Protein AF-B4ILH9-F1 (afdb_monomer)

Radius of gyration: 16.22 Å; Cα contacts (8 Å, |Δi|>4): 73; chains: 1; bounding box: 37×54×28 Å

Structure (mmCIF, N/CA/C/O backbone):
data_AF-B4ILH9-F1
#
_entry.id   AF-B4ILH9-F1
#
loop_
_atom_site.group_PDB
_atom_site.id
_atom_site.type_symbol
_atom_site.label_atom_id
_atom_site.label_alt_id
_atom_site.label_comp_id
_atom_site.label_asym_id
_atom_site.label_entity_id
_atom_site.label_seq_id
_atom_site.pdbx_PDB_ins_code
_atom_site.Cartn_x
_atom_site.Cartn_y
_atom_site.Cartn_z
_atom_site.occupancy
_atom_site.B_iso_or_equiv
_atom_site.auth_seq_id
_atom_site.auth_comp_id
_atom_site.auth_asym_id
_atom_site.auth_atom_id
_atom_site.pdbx_PDB_model_num
ATOM 1 N N . MET A 1 1 ? -23.291 24.246 15.604 1.00 44.28 1 MET A N 1
ATOM 2 C CA . MET A 1 1 ? -22.630 23.835 14.342 1.00 44.28 1 MET A CA 1
ATOM 3 C C . MET A 1 1 ? -21.920 22.503 14.570 1.00 44.28 1 MET A C 1
ATOM 5 O O . MET A 1 1 ? -21.121 22.395 15.493 1.00 44.28 1 MET A O 1
ATOM 9 N N . SER A 1 2 ? -22.352 21.478 13.834 1.00 44.09 2 SER A N 1
ATOM 10 C CA . SER A 1 2 ? -22.384 20.064 14.242 1.00 44.09 2 SER A CA 1
ATOM 11 C C . SER A 1 2 ? -21.013 19.372 14.333 1.00 44.09 2 SER A C 1
ATOM 13 O O . SER A 1 2 ? -20.215 19.439 13.401 1.00 44.09 2 SER A O 1
ATOM 15 N N . ALA A 1 3 ? -20.764 18.646 15.431 1.00 53.00 3 ALA A N 1
ATOM 16 C CA . ALA A 1 3 ? -19.597 17.770 15.598 1.00 53.00 3 ALA A CA 1
ATOM 17 C C . ALA A 1 3 ? -19.539 16.645 14.542 1.00 53.00 3 ALA A C 1
ATOM 19 O O . ALA A 1 3 ? -18.451 16.202 14.181 1.00 53.00 3 ALA A O 1
ATOM 20 N N . MET A 1 4 ? -20.691 16.269 13.973 1.00 55.91 4 MET A N 1
ATOM 21 C CA . MET A 1 4 ? -20.792 15.262 12.910 1.00 55.91 4 MET A CA 1
ATOM 22 C C . MET A 1 4 ? -20.090 15.688 11.612 1.00 55.91 4 MET A C 1
ATOM 24 O O . MET A 1 4 ? -19.445 14.872 10.960 1.00 55.91 4 MET A O 1
ATOM 28 N N . LEU A 1 5 ? -20.142 16.981 11.265 1.00 55.44 5 LEU A N 1
ATOM 29 C CA . LEU A 1 5 ? -19.471 17.525 10.076 1.00 55.44 5 LEU A CA 1
ATOM 30 C C . LEU A 1 5 ? -17.944 17.494 10.215 1.00 55.44 5 LEU A C 1
ATOM 32 O O . LEU A 1 5 ? -17.244 17.234 9.242 1.00 55.44 5 LEU A O 1
ATOM 36 N N . ARG A 1 6 ? -17.416 17.706 11.429 1.00 54.47 6 ARG A N 1
ATOM 37 C CA . ARG A 1 6 ? -15.971 17.593 11.687 1.00 54.47 6 ARG A CA 1
ATOM 38 C C . ARG A 1 6 ? -15.487 16.155 11.519 1.00 54.47 6 ARG A C 1
ATOM 40 O O . ARG A 1 6 ? -14.466 15.949 10.874 1.00 54.47 6 ARG A O 1
ATOM 47 N N . HIS A 1 7 ? -16.236 15.185 12.043 1.00 55.16 7 HIS A N 1
ATOM 48 C CA . HIS A 1 7 ? -15.877 13.768 11.971 1.00 55.16 7 HIS A CA 1
ATOM 49 C C . HIS A 1 7 ? -15.903 13.234 10.525 1.00 55.16 7 HIS A C 1
ATOM 51 O O . HIS A 1 7 ? -14.952 12.592 10.086 1.00 55.16 7 HIS A O 1
ATOM 57 N N . LEU A 1 8 ? -16.919 13.611 9.736 1.00 59.41 8 LEU A N 1
ATOM 58 C CA . LEU A 1 8 ? -17.011 13.264 8.310 1.00 59.41 8 LEU A CA 1
ATOM 59 C C . LEU A 1 8 ? -15.885 13.897 7.471 1.00 59.41 8 LEU A C 1
ATOM 61 O O . LEU A 1 8 ? -15.265 13.219 6.654 1.00 59.41 8 LEU A O 1
ATOM 65 N N . LEU A 1 9 ? -15.571 15.179 7.690 1.00 61.19 9 LEU A N 1
ATOM 66 C CA . LEU A 1 9 ? -14.513 15.877 6.947 1.00 61.19 9 LEU A CA 1
ATOM 67 C C . LEU A 1 9 ? -13.102 15.373 7.292 1.00 61.19 9 LEU A C 1
ATOM 69 O O . LEU A 1 9 ? -12.233 15.351 6.420 1.00 61.19 9 LEU A O 1
ATOM 73 N N . LEU A 1 10 ? -12.863 14.978 8.547 1.00 62.91 10 LEU A N 1
ATOM 74 C CA . LEU A 1 10 ? -11.604 14.358 8.971 1.00 62.91 10 LEU A CA 1
ATOM 75 C C . LEU A 1 10 ? -11.394 13.023 8.252 1.00 62.91 10 LEU A C 1
ATOM 77 O O . LEU A 1 10 ? -10.340 12.829 7.650 1.00 62.91 10 LEU A O 1
ATOM 81 N N . GLY A 1 11 ? -12.418 12.166 8.213 1.00 65.25 11 GLY A N 1
ATOM 82 C CA . GLY A 1 11 ? -12.352 10.887 7.506 1.00 65.25 11 GLY A CA 1
ATOM 83 C C . GLY A 1 11 ? -12.019 11.041 6.019 1.00 65.25 11 GLY A C 1
ATOM 84 O O . GLY A 1 11 ? -11.145 10.347 5.504 1.00 65.25 11 GLY A O 1
ATOM 85 N N . VAL A 1 12 ? -12.642 12.007 5.336 1.00 71.06 12 VAL A N 1
ATOM 86 C CA . VAL A 1 12 ? -12.370 12.288 3.913 1.00 71.06 12 VAL A CA 1
ATOM 87 C C . VAL A 1 12 ? -10.930 12.764 3.694 1.00 71.06 12 VAL A C 1
ATOM 89 O O . VAL A 1 12 ? -10.247 12.269 2.799 1.00 71.06 12 VAL A O 1
ATOM 92 N N . LYS A 1 13 ? -10.428 13.681 4.532 1.00 73.19 13 LYS A N 1
ATOM 93 C CA . LYS A 1 13 ? -9.056 14.203 4.410 1.00 73.19 13 LYS A CA 1
ATOM 94 C C . LYS A 1 13 ? -7.994 13.136 4.666 1.00 73.19 13 LYS A C 1
ATOM 96 O O . LYS A 1 13 ? -6.971 13.134 3.986 1.00 73.19 13 LYS A O 1
ATOM 101 N N . VAL A 1 14 ? -8.209 12.244 5.633 1.00 74.06 14 VAL A N 1
ATOM 102 C CA . VAL A 1 14 ? -7.245 11.174 5.930 1.00 74.06 14 VAL A CA 1
ATOM 103 C C . VAL A 1 14 ? -7.255 10.114 4.826 1.00 74.06 14 VAL A C 1
ATOM 105 O O . VAL A 1 14 ? -6.183 9.737 4.357 1.00 74.06 14 VAL A O 1
ATOM 108 N N . ARG A 1 15 ? -8.427 9.721 4.304 1.00 75.88 15 ARG A N 1
ATOM 109 C CA . ARG A 1 15 ? -8.512 8.820 3.136 1.00 75.88 15 ARG A CA 1
ATOM 110 C C . ARG A 1 15 ? -7.817 9.405 1.906 1.00 75.88 15 ARG A C 1
ATOM 112 O O . ARG A 1 15 ? -7.095 8.693 1.218 1.00 75.88 15 ARG A O 1
ATOM 119 N N . GLN A 1 16 ? -7.951 10.710 1.669 1.00 78.81 16 GLN A N 1
ATOM 120 C CA . GLN A 1 16 ? -7.258 11.379 0.567 1.00 78.81 16 GLN A CA 1
ATOM 121 C C . GLN A 1 16 ? -5.730 11.380 0.751 1.00 78.81 16 GLN A C 1
ATOM 123 O O . GLN A 1 16 ? -4.988 11.157 -0.203 1.00 78.81 16 GLN A O 1
ATOM 128 N N . LYS A 1 17 ? -5.236 11.565 1.984 1.00 78.81 17 LYS A N 1
ATOM 129 C CA . LYS A 1 17 ? -3.803 11.416 2.295 1.00 78.81 17 LYS A CA 1
ATOM 130 C C . LYS A 1 17 ? -3.315 9.982 2.089 1.00 78.81 17 LYS A C 1
ATOM 132 O O . LYS A 1 17 ? -2.240 9.801 1.529 1.00 78.81 17 LYS A O 1
ATOM 137 N N . LEU A 1 18 ? -4.104 8.981 2.482 1.00 80.56 18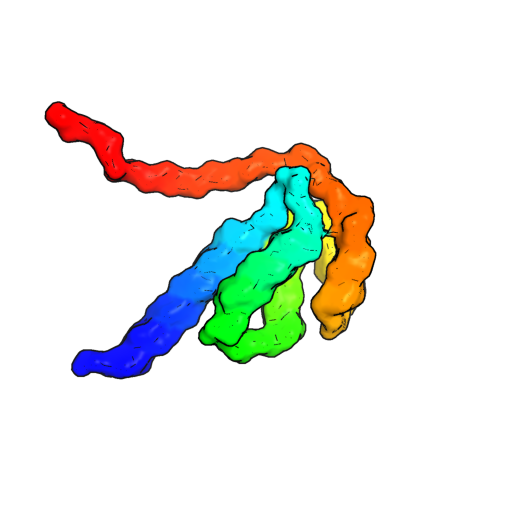 LEU A N 1
ATOM 138 C CA . LEU A 1 18 ? -3.789 7.570 2.245 1.00 80.56 18 LEU A CA 1
ATOM 139 C C . LEU A 1 18 ? -3.719 7.235 0.753 1.00 80.56 18 LEU A C 1
ATOM 141 O O . LEU A 1 18 ? -2.861 6.452 0.359 1.00 80.56 18 LEU A O 1
ATOM 145 N N . GLN A 1 19 ? -4.588 7.819 -0.072 1.00 77.31 19 GLN A N 1
ATOM 146 C CA . GLN A 1 19 ? -4.559 7.640 -1.528 1.00 77.31 19 GLN A CA 1
ATOM 147 C C . GLN A 1 19 ? -3.340 8.311 -2.174 1.00 77.31 19 GLN A C 1
ATOM 149 O O . GLN A 1 19 ? -2.767 7.771 -3.114 1.00 77.31 19 GLN A O 1
ATOM 154 N N . ASN A 1 20 ? -2.917 9.464 -1.652 1.00 80.75 20 ASN A N 1
ATOM 155 C CA . ASN A 1 20 ? -1.751 10.191 -2.160 1.00 80.75 20 ASN A CA 1
ATOM 156 C C . ASN A 1 20 ? -0.411 9.626 -1.652 1.00 80.75 20 ASN A C 1
ATOM 158 O O . ASN A 1 20 ? 0.632 9.904 -2.243 1.00 80.75 20 ASN A O 1
ATOM 162 N N . CYS A 1 21 ? -0.424 8.857 -0.560 1.00 82.88 21 CYS A N 1
ATOM 163 C CA . CYS A 1 21 ? 0.736 8.134 -0.052 1.00 82.88 21 CYS A CA 1
ATOM 164 C C . CYS A 1 21 ? 0.988 6.904 -0.934 1.00 82.88 21 CYS A C 1
ATOM 166 O O . CYS A 1 21 ? 0.359 5.850 -0.784 1.00 82.88 21 CYS A O 1
ATOM 168 N N . VAL A 1 22 ? 1.903 7.073 -1.884 1.00 85.06 22 VAL A N 1
ATOM 169 C CA . VAL A 1 22 ? 2.316 6.051 -2.848 1.00 85.06 22 VAL A CA 1
ATOM 170 C C . VAL A 1 22 ? 3.740 5.603 -2.564 1.00 85.06 22 VAL A C 1
ATOM 172 O O . VAL A 1 22 ? 4.572 6.408 -2.145 1.00 85.06 22 VAL A O 1
ATOM 175 N N . TRP A 1 23 ? 4.029 4.332 -2.827 1.00 87.62 23 TRP A N 1
ATOM 176 C CA . TRP A 1 23 ? 5.381 3.812 -2.684 1.00 87.62 23 TRP A CA 1
ATOM 177 C C . TRP A 1 23 ? 6.275 4.400 -3.782 1.00 87.62 23 TRP A C 1
ATOM 179 O O . TRP A 1 23 ? 5.945 4.332 -4.972 1.00 87.62 23 TRP A O 1
ATOM 189 N N . ILE A 1 24 ? 7.384 5.026 -3.381 1.00 82.50 24 ILE A N 1
ATOM 190 C CA . ILE A 1 24 ? 8.319 5.702 -4.285 1.00 82.50 24 ILE A CA 1
ATOM 191 C C . ILE A 1 24 ? 9.602 4.895 -4.486 1.00 82.50 24 ILE A C 1
ATOM 193 O O . ILE A 1 24 ? 10.039 4.130 -3.630 1.00 82.50 24 ILE A O 1
ATOM 197 N N . LYS A 1 25 ? 10.242 5.103 -5.640 1.00 76.94 25 LYS A N 1
ATOM 198 C CA . LYS A 1 25 ? 11.523 4.471 -5.965 1.00 76.94 25 LYS A CA 1
ATOM 199 C C . LYS A 1 25 ? 12.610 4.845 -4.953 1.00 76.94 25 LYS A C 1
ATOM 201 O O . LYS A 1 25 ? 12.767 6.020 -4.626 1.00 76.94 25 LYS A O 1
ATOM 206 N N . GLY A 1 26 ? 13.420 3.855 -4.577 1.00 76.12 26 GLY A N 1
ATOM 207 C CA . GLY A 1 26 ? 14.567 4.026 -3.681 1.00 76.12 26 GLY A CA 1
ATOM 208 C C . GLY A 1 26 ? 14.182 4.078 -2.204 1.00 76.12 26 GLY A C 1
ATOM 209 O O . GLY A 1 26 ? 15.050 4.270 -1.361 1.00 76.12 26 GLY A O 1
ATOM 210 N N . GLU A 1 27 ? 12.897 3.910 -1.895 1.00 83.44 27 GLU A N 1
ATOM 211 C CA . GLU A 1 27 ? 12.406 3.743 -0.538 1.00 83.44 27 GLU A CA 1
ATOM 212 C C . GLU A 1 27 ? 12.115 2.269 -0.254 1.00 83.44 27 GLU A C 1
ATOM 214 O O . GLU A 1 27 ? 11.523 1.572 -1.080 1.00 83.44 27 GLU A O 1
ATOM 219 N N . GLU A 1 28 ? 12.496 1.803 0.933 1.00 86.38 28 GLU A N 1
ATOM 220 C CA . GLU A 1 28 ? 12.123 0.476 1.410 1.00 86.38 28 GLU A CA 1
ATOM 221 C C . GLU A 1 28 ? 10.607 0.373 1.601 1.00 86.38 28 GLU A C 1
ATOM 223 O O . GLU A 1 28 ? 9.968 1.261 2.171 1.00 86.38 28 GLU A O 1
ATOM 228 N N . PHE A 1 29 ? 10.023 -0.751 1.188 1.00 88.38 29 PHE A N 1
ATOM 229 C CA . PHE A 1 29 ? 8.588 -0.985 1.347 1.00 88.38 29 PHE A CA 1
ATOM 230 C C . PHE A 1 29 ? 8.129 -0.899 2.815 1.00 88.38 29 PHE A C 1
ATOM 232 O O . PHE A 1 29 ? 7.026 -0.439 3.099 1.00 88.38 29 PHE A O 1
ATOM 239 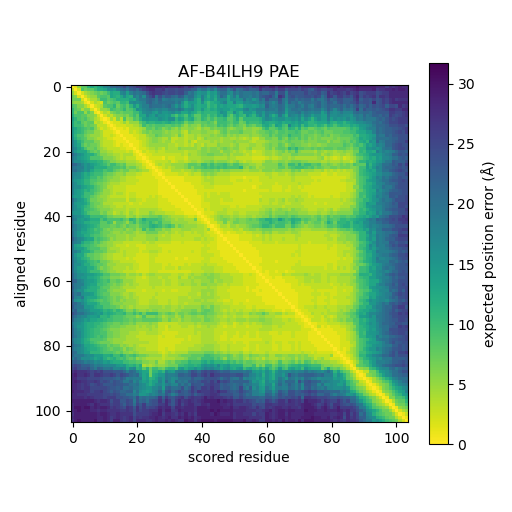N N . SER A 1 30 ? 8.989 -1.291 3.760 1.00 89.19 30 SER A N 1
ATOM 240 C CA . SER A 1 30 ? 8.738 -1.193 5.203 1.00 89.19 30 SER A CA 1
ATOM 241 C C . SER A 1 30 ? 8.523 0.246 5.674 1.00 89.19 30 SER A C 1
ATOM 243 O O . SER A 1 30 ? 7.645 0.499 6.503 1.00 89.19 30 SER A O 1
ATOM 245 N N . LYS A 1 31 ? 9.288 1.196 5.128 1.00 89.12 31 LYS A N 1
ATOM 246 C CA . LYS A 1 31 ? 9.154 2.615 5.452 1.00 89.12 31 LYS A CA 1
ATOM 247 C C . LYS A 1 31 ? 7.829 3.161 4.921 1.00 89.12 31 LYS A C 1
ATOM 249 O O . LYS A 1 31 ? 7.061 3.726 5.698 1.00 89.12 31 LYS A O 1
ATOM 254 N N . TYR A 1 32 ? 7.512 2.857 3.665 1.00 91.00 32 TYR A N 1
ATOM 255 C CA . TYR A 1 32 ? 6.235 3.201 3.044 1.00 91.00 32 TYR A CA 1
ATOM 256 C C . TYR A 1 32 ? 5.034 2.645 3.827 1.00 91.00 32 TYR A C 1
ATOM 258 O O . TYR A 1 32 ? 4.089 3.374 4.136 1.00 91.00 32 TYR A O 1
ATOM 266 N N . TYR A 1 33 ? 5.081 1.361 4.193 1.00 91.06 33 TYR A N 1
ATOM 267 C CA . TYR A 1 33 ? 4.037 0.705 4.978 1.00 91.06 33 TYR A CA 1
ATOM 268 C C . TYR A 1 33 ? 3.815 1.416 6.317 1.00 91.06 33 TYR A C 1
ATOM 270 O O . TYR A 1 33 ? 2.674 1.679 6.697 1.00 91.06 33 TYR A O 1
ATOM 278 N N . ASN A 1 34 ? 4.897 1.768 7.017 1.00 90.25 34 ASN A N 1
ATOM 279 C CA . ASN A 1 34 ? 4.823 2.442 8.310 1.00 90.25 34 ASN A CA 1
ATOM 280 C C . ASN A 1 34 ? 4.257 3.868 8.196 1.00 90.25 34 ASN A C 1
ATOM 282 O O . ASN A 1 34 ? 3.393 4.247 8.983 1.00 90.25 34 ASN A O 1
ATOM 286 N N . GLU A 1 35 ? 4.676 4.648 7.194 1.00 89.12 35 GLU A N 1
ATOM 287 C CA . GLU A 1 35 ? 4.094 5.975 6.934 1.00 89.12 35 GLU A CA 1
ATOM 288 C C . GLU A 1 35 ? 2.587 5.876 6.665 1.00 89.12 35 GLU A C 1
ATOM 290 O O . GLU A 1 35 ? 1.790 6.664 7.184 1.00 89.12 35 GLU A O 1
ATOM 295 N N . LYS A 1 36 ? 2.172 4.859 5.905 1.00 89.19 36 LYS A N 1
ATOM 296 C CA . LYS A 1 36 ? 0.763 4.604 5.618 1.00 89.19 36 LYS A CA 1
ATOM 297 C C . LYS A 1 36 ? -0.009 4.174 6.864 1.00 89.19 36 LYS A C 1
ATOM 299 O O . LYS A 1 36 ? -1.120 4.659 7.073 1.00 89.19 36 LYS A O 1
ATOM 304 N N . TRP A 1 37 ? 0.587 3.334 7.713 1.00 88.19 37 TRP A N 1
ATOM 305 C CA . TRP A 1 37 ? 0.013 2.921 8.995 1.00 88.19 37 TRP A CA 1
ATOM 306 C C . TRP A 1 37 ? -0.217 4.120 9.916 1.00 88.19 37 TRP A C 1
ATOM 308 O O . TRP A 1 37 ? -1.320 4.300 10.421 1.00 88.19 37 TRP A O 1
ATOM 318 N N . GLN A 1 38 ? 0.767 5.011 10.056 1.00 86.62 38 GLN A N 1
ATOM 319 C CA . GLN A 1 38 ? 0.631 6.225 10.870 1.00 86.62 38 GLN A CA 1
ATOM 320 C C . GLN A 1 38 ? -0.488 7.157 10.380 1.00 86.62 38 GLN A C 1
ATOM 322 O O . GLN A 1 38 ? -1.149 7.820 11.181 1.00 86.62 38 GLN A O 1
ATOM 327 N N . LEU A 1 39 ? -0.732 7.210 9.067 1.00 83.62 39 LEU A N 1
ATOM 328 C CA . LEU A 1 39 ? -1.866 7.947 8.507 1.00 83.62 39 LEU A CA 1
ATOM 329 C C . LEU A 1 39 ? -3.205 7.258 8.810 1.00 83.62 39 LEU A C 1
ATOM 331 O O . LEU A 1 39 ? -4.192 7.945 9.075 1.00 83.62 39 LEU A O 1
ATOM 335 N N . ALA A 1 40 ? -3.241 5.926 8.773 1.00 83.81 40 ALA A N 1
ATOM 336 C CA . ALA A 1 40 ? -4.435 5.117 9.003 1.00 83.81 40 ALA A CA 1
ATOM 337 C C . ALA A 1 40 ? -4.807 4.940 10.484 1.00 83.81 40 ALA A C 1
ATOM 339 O O . ALA A 1 40 ? -5.981 4.724 10.773 1.00 83.81 40 ALA A O 1
ATOM 340 N N . ASP A 1 41 ? -3.856 5.088 11.409 1.00 82.31 41 ASP A N 1
ATOM 341 C CA . ASP A 1 41 ? -4.039 4.919 12.861 1.00 82.31 41 ASP A CA 1
ATOM 342 C C . ASP A 1 41 ? -5.243 5.716 13.404 1.00 82.31 41 ASP A C 1
ATOM 344 O O . ASP A 1 41 ? -6.019 5.248 14.233 1.00 82.31 41 ASP A O 1
ATOM 348 N N . ASN A 1 42 ? -5.496 6.892 12.821 1.00 75.06 42 ASN A N 1
ATOM 349 C CA . ASN A 1 42 ? -6.597 7.778 13.204 1.00 75.06 42 ASN A CA 1
ATOM 350 C C . ASN A 1 42 ? -7.980 7.391 12.632 1.00 75.06 42 ASN A C 1
ATOM 352 O O . ASN A 1 42 ? -8.972 8.045 12.957 1.00 75.06 42 ASN A O 1
ATOM 356 N N . LEU A 1 43 ? -8.065 6.400 11.739 1.00 75.56 43 LEU A N 1
ATOM 357 C CA . LEU A 1 43 ? -9.287 6.039 11.005 1.00 75.56 43 LEU A CA 1
ATOM 358 C C . LEU A 1 43 ? -9.995 4.785 11.536 1.00 75.56 43 LEU A C 1
ATOM 360 O O . LEU A 1 43 ? -11.090 4.503 11.056 1.00 75.56 43 LEU A O 1
ATOM 364 N N . ALA A 1 44 ? -9.414 4.064 12.505 1.00 77.88 44 ALA A N 1
ATOM 365 C CA . ALA A 1 44 ? -9.950 2.795 13.016 1.00 77.88 44 ALA A CA 1
ATOM 366 C C . ALA A 1 44 ? -10.352 1.817 11.886 1.00 77.88 44 ALA A C 1
ATOM 368 O O . ALA A 1 44 ? -11.442 1.245 11.906 1.00 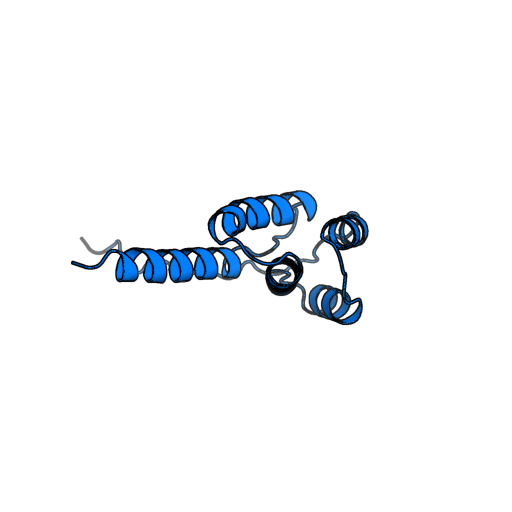77.88 44 ALA A O 1
ATOM 369 N N . LEU A 1 45 ? -9.488 1.679 10.871 1.00 80.69 45 LEU A N 1
ATOM 370 C CA . LEU A 1 45 ? -9.712 0.786 9.729 1.00 80.69 45 LEU A CA 1
ATOM 371 C C . LEU A 1 45 ? -9.544 -0.679 10.141 1.00 80.69 45 LEU A C 1
ATOM 373 O O . LEU A 1 45 ? -8.719 -0.996 11.002 1.00 80.69 45 LEU A O 1
ATOM 377 N N . ALA A 1 46 ? -10.285 -1.568 9.483 1.00 85.88 46 ALA A N 1
ATOM 378 C CA . ALA A 1 46 ? -9.989 -2.994 9.538 1.00 85.88 46 ALA A CA 1
ATOM 379 C C . ALA A 1 46 ? -8.629 -3.278 8.873 1.00 85.88 46 ALA A C 1
ATOM 381 O O . ALA A 1 46 ? -8.193 -2.535 7.989 1.00 85.88 46 ALA A O 1
ATOM 382 N N . GLU A 1 47 ? -7.942 -4.340 9.301 1.00 84.31 47 GLU A N 1
ATOM 383 C CA . GLU A 1 47 ? -6.621 -4.684 8.756 1.00 84.31 47 GLU A CA 1
ATOM 384 C C . GLU A 1 47 ? -6.706 -5.012 7.257 1.00 84.31 47 GLU A C 1
ATOM 386 O O . GLU A 1 47 ? -5.886 -4.534 6.478 1.00 84.31 47 GLU A O 1
ATOM 391 N N . ASP A 1 48 ? -7.740 -5.740 6.837 1.00 85.06 48 ASP A N 1
ATOM 392 C CA . ASP A 1 48 ? -8.050 -6.017 5.432 1.00 85.06 48 ASP A CA 1
ATOM 393 C C . ASP A 1 48 ? -8.263 -4.733 4.610 1.00 85.06 48 ASP A C 1
ATOM 395 O O . ASP A 1 48 ? -7.592 -4.549 3.593 1.00 85.06 48 ASP A O 1
ATOM 399 N N . GLU A 1 49 ? -9.099 -3.800 5.083 1.00 85.69 49 GLU A N 1
ATOM 400 C CA . GLU A 1 49 ? -9.294 -2.487 4.444 1.00 85.69 49 GLU A CA 1
ATOM 401 C C . GLU A 1 49 ? -7.969 -1.710 4.343 1.00 85.69 49 GLU A C 1
ATOM 403 O O . GLU A 1 49 ? -7.653 -1.111 3.311 1.00 85.69 49 GLU A O 1
ATOM 408 N N . PHE A 1 50 ? -7.146 -1.730 5.394 1.00 88.50 50 PHE A N 1
ATOM 409 C CA . PHE A 1 50 ? -5.839 -1.078 5.376 1.00 88.50 50 PHE A CA 1
ATOM 410 C C . PHE A 1 50 ? -4.901 -1.691 4.326 1.00 88.50 50 PHE A C 1
ATOM 412 O O . PHE A 1 50 ? -4.240 -0.953 3.587 1.00 88.50 50 PHE A O 1
ATOM 419 N N . LEU A 1 51 ? -4.861 -3.021 4.217 1.00 90.00 51 LEU A N 1
ATOM 420 C CA . LEU A 1 51 ? -4.040 -3.718 3.228 1.00 90.00 51 LEU A CA 1
ATOM 421 C C . LEU A 1 51 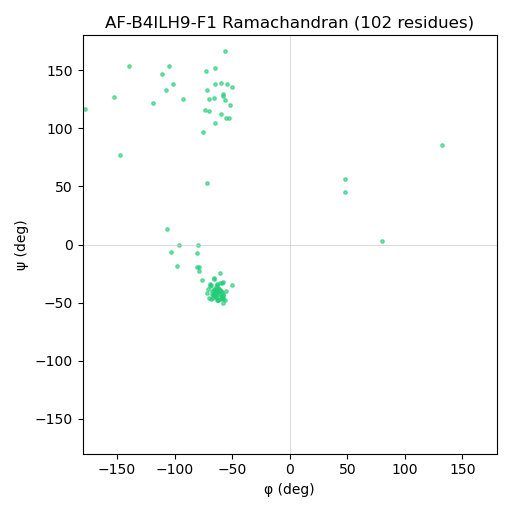? -4.448 -3.361 1.796 1.00 90.00 51 LEU A C 1
ATOM 423 O O . LEU A 1 51 ? -3.568 -3.153 0.958 1.00 90.00 51 LEU A O 1
ATOM 427 N N . GLU A 1 52 ? -5.744 -3.210 1.511 1.00 88.62 52 GLU A N 1
ATOM 428 C CA . GLU A 1 52 ? -6.214 -2.738 0.202 1.00 88.62 52 GLU A CA 1
ATOM 429 C C . GLU A 1 52 ? -5.649 -1.355 -0.130 1.00 88.62 52 GLU A C 1
ATOM 431 O O . GLU A 1 52 ? -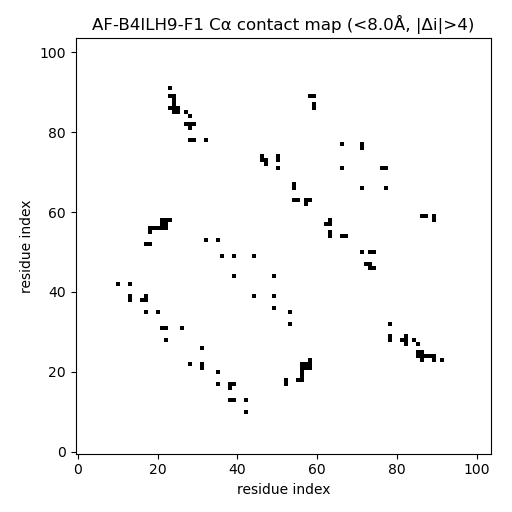5.094 -1.149 -1.214 1.00 88.62 52 GLU A O 1
ATOM 436 N N . TYR A 1 53 ? -5.688 -0.426 0.831 1.00 88.50 53 TYR A N 1
ATOM 437 C CA . TYR A 1 53 ? -5.083 0.891 0.662 1.00 88.50 53 TYR A CA 1
ATOM 438 C C . TYR A 1 53 ? -3.574 0.802 0.406 1.00 88.50 53 TYR A C 1
ATOM 440 O O . TYR A 1 53 ? -3.061 1.565 -0.418 1.00 88.50 53 TYR A O 1
ATOM 448 N N . VAL A 1 54 ? -2.839 -0.058 1.116 1.00 90.56 54 VAL A N 1
ATOM 449 C CA . VAL A 1 54 ? -1.392 -0.259 0.901 1.00 90.56 54 VAL A CA 1
ATOM 450 C C . VAL A 1 54 ? -1.123 -0.783 -0.505 1.00 90.56 54 VAL A C 1
ATOM 452 O O . VAL A 1 54 ? -0.284 -0.230 -1.213 1.00 90.56 54 VAL A O 1
ATOM 455 N N . ILE A 1 55 ? -1.862 -1.801 -0.940 1.00 90.44 55 ILE A N 1
ATOM 456 C CA . ILE A 1 55 ? -1.693 -2.408 -2.261 1.00 90.44 55 ILE A CA 1
ATOM 457 C C . ILE A 1 55 ? -2.014 -1.397 -3.369 1.00 90.44 55 ILE A C 1
ATOM 459 O O . ILE A 1 55 ? -1.282 -1.311 -4.355 1.00 90.44 55 ILE A O 1
ATOM 463 N N . ASP A 1 56 ? -3.063 -0.588 -3.215 1.00 88.19 56 ASP A N 1
ATOM 464 C CA . ASP A 1 56 ? -3.434 0.418 -4.214 1.00 88.19 56 ASP A CA 1
ATOM 465 C C . ASP A 1 56 ? -2.397 1.534 -4.378 1.00 88.19 56 ASP A C 1
ATOM 467 O O . ASP A 1 56 ? -2.242 2.061 -5.484 1.00 88.19 56 ASP A O 1
ATOM 471 N N . GLY A 1 57 ? -1.645 1.854 -3.321 1.00 87.38 57 GLY A N 1
ATOM 472 C CA . GLY A 1 57 ? -0.570 2.843 -3.378 1.00 87.38 57 GLY A CA 1
ATOM 473 C C . GLY A 1 57 ? 0.743 2.325 -3.984 1.00 87.38 57 GLY A C 1
ATOM 474 O O . GLY A 1 57 ? 1.688 3.104 -4.125 1.00 87.38 57 GLY A O 1
ATOM 475 N N . ILE A 1 58 ? 0.816 1.053 -4.393 1.00 88.75 58 ILE A N 1
ATOM 476 C CA . ILE A 1 58 ? 1.916 0.533 -5.214 1.00 88.75 58 ILE A CA 1
ATOM 477 C C . ILE A 1 58 ? 1.749 1.068 -6.642 1.00 88.75 58 ILE A C 1
ATOM 479 O O . ILE A 1 58 ? 0.779 0.757 -7.337 1.00 88.75 58 ILE A O 1
ATOM 483 N N . HIS A 1 59 ? 2.705 1.885 -7.088 1.00 83.94 59 HIS A N 1
ATOM 484 C CA . HIS A 1 59 ? 2.625 2.538 -8.398 1.00 83.94 59 HIS A CA 1
ATOM 485 C C . HIS A 1 59 ? 2.948 1.577 -9.556 1.00 83.94 59 HIS A C 1
ATOM 487 O O . HIS A 1 59 ? 2.395 1.710 -10.648 1.00 83.94 59 HIS A O 1
ATOM 493 N N . ASP A 1 60 ? 3.811 0.586 -9.326 1.00 84.88 60 ASP A N 1
ATOM 494 C CA . ASP A 1 60 ? 4.085 -0.447 -10.320 1.00 84.88 60 ASP A CA 1
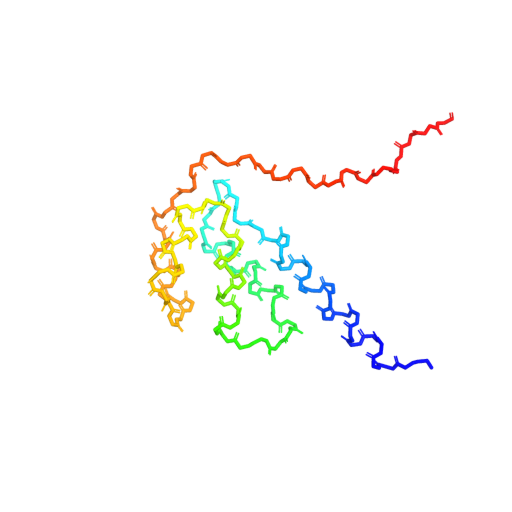ATOM 495 C C . ASP A 1 60 ? 2.868 -1.374 -10.475 1.00 84.88 60 ASP A C 1
ATOM 497 O O . ASP A 1 60 ? 2.468 -2.087 -9.551 1.00 84.88 60 ASP A O 1
ATOM 501 N N . VAL A 1 61 ? 2.262 -1.348 -11.663 1.00 85.31 61 VAL A N 1
ATOM 502 C CA . VAL A 1 61 ? 1.027 -2.087 -11.955 1.00 85.31 61 VAL A CA 1
ATOM 503 C C . VAL A 1 61 ? 1.234 -3.598 -11.841 1.00 85.31 61 VAL A C 1
ATOM 505 O O . VAL A 1 61 ? 0.324 -4.294 -11.393 1.00 85.31 61 VAL A O 1
ATOM 508 N N . ASN A 1 62 ? 2.413 -4.112 -12.197 1.00 87.31 62 ASN A N 1
ATOM 509 C CA . ASN A 1 62 ? 2.697 -5.543 -12.135 1.00 87.31 62 ASN A CA 1
ATOM 510 C C . ASN A 1 62 ? 2.801 -6.002 -10.682 1.00 87.31 62 ASN A C 1
ATOM 512 O O . ASN A 1 62 ? 2.165 -6.985 -10.306 1.00 87.31 62 ASN A O 1
ATOM 516 N N . LEU A 1 63 ? 3.531 -5.256 -9.852 1.00 88.00 63 LEU A N 1
ATOM 517 C CA . LEU A 1 63 ? 3.653 -5.535 -8.423 1.00 88.00 63 LEU A CA 1
ATOM 518 C C . LEU A 1 63 ? 2.316 -5.394 -7.695 1.00 88.00 63 LEU A C 1
ATOM 520 O O . LEU A 1 63 ? 1.978 -6.232 -6.859 1.00 88.00 63 LEU A O 1
ATOM 524 N N . ARG A 1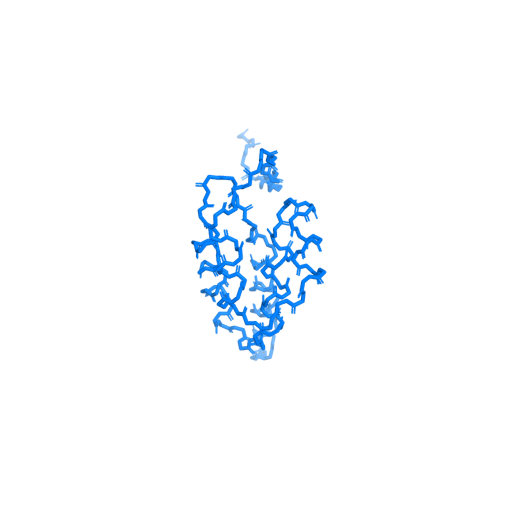 64 ? 1.517 -4.382 -8.046 1.00 90.19 64 ARG A N 1
ATOM 525 C CA . ARG A 1 64 ? 0.170 -4.217 -7.496 1.00 90.19 64 ARG A CA 1
ATOM 526 C C . ARG A 1 64 ? -0.736 -5.387 -7.864 1.00 90.19 64 ARG A C 1
ATOM 528 O O . ARG A 1 64 ? -1.409 -5.933 -6.995 1.00 90.19 64 ARG A O 1
ATOM 535 N N . ASN A 1 65 ? -0.752 -5.794 -9.132 1.00 89.25 65 ASN A N 1
ATOM 536 C CA . ASN A 1 65 ? -1.561 -6.926 -9.584 1.00 89.25 65 ASN A CA 1
ATOM 537 C C . ASN A 1 65 ? -1.104 -8.237 -8.933 1.00 89.25 65 ASN A C 1
ATOM 539 O O . ASN A 1 65 ? -1.947 -9.026 -8.507 1.00 89.25 65 ASN A O 1
ATOM 543 N N . LEU A 1 66 ? 0.210 -8.437 -8.790 1.00 89.44 66 LEU A N 1
ATOM 544 C CA . LEU A 1 66 ? 0.783 -9.565 -8.060 1.00 89.44 66 LEU A CA 1
ATOM 545 C C . LEU A 1 66 ? 0.283 -9.585 -6.611 1.00 89.44 66 LEU A C 1
ATOM 547 O O . LEU A 1 66 ? -0.169 -10.626 -6.140 1.00 89.44 66 LEU A O 1
ATOM 551 N N . ALA A 1 67 ? 0.305 -8.442 -5.921 1.00 89.19 67 ALA A N 1
ATOM 552 C CA . ALA A 1 67 ? -0.162 -8.350 -4.543 1.00 89.19 67 ALA A CA 1
ATOM 553 C C . ALA A 1 67 ? -1.664 -8.626 -4.402 1.00 89.19 67 ALA A C 1
ATOM 555 O O . ALA A 1 67 ? -2.058 -9.408 -3.537 1.00 89.19 67 ALA A O 1
ATOM 556 N N . LYS A 1 68 ? -2.496 -8.063 -5.292 1.00 88.94 68 LYS A N 1
ATOM 557 C CA . LYS A 1 68 ? -3.942 -8.344 -5.332 1.00 88.94 68 LYS A CA 1
ATOM 558 C C . LYS A 1 68 ? -4.214 -9.831 -5.555 1.00 88.94 68 LYS A C 1
ATOM 560 O O . LYS A 1 68 ? -5.014 -10.426 -4.837 1.00 88.94 68 LYS A O 1
ATOM 565 N N . SER A 1 69 ? -3.500 -10.445 -6.501 1.00 88.31 69 SER A N 1
ATOM 566 C CA . SER A 1 69 ? -3.643 -11.868 -6.820 1.00 88.31 69 SER A CA 1
ATOM 567 C C . SER A 1 69 ? -3.203 -12.789 -5.684 1.00 88.31 69 SER A C 1
ATOM 569 O O . SER A 1 69 ? -3.714 -13.902 -5.590 1.00 88.31 69 SER A O 1
ATOM 571 N N . ARG A 1 70 ? -2.241 -12.370 -4.856 1.00 86.31 70 ARG A N 1
ATOM 572 C CA . ARG A 1 70 ? -1.754 -13.175 -3.729 1.00 86.31 70 ARG A CA 1
ATOM 573 C C . ARG A 1 70 ? -2.688 -13.125 -2.518 1.00 86.31 70 ARG A C 1
ATOM 575 O O . ARG A 1 70 ? -2.599 -14.018 -1.684 1.00 86.31 70 ARG A O 1
ATOM 582 N N . SER A 1 71 ? -3.569 -12.119 -2.448 1.00 82.75 71 SER A N 1
ATOM 583 C CA . SER A 1 71 ? -4.581 -11.943 -1.394 1.00 82.75 71 SER A CA 1
ATOM 584 C C . SER A 1 71 ? -4.004 -12.109 0.019 1.00 82.75 71 SER A C 1
ATOM 586 O O . SER A 1 71 ? -4.445 -12.962 0.790 1.00 82.75 71 SER A O 1
ATOM 588 N N . PHE A 1 72 ? -2.977 -11.312 0.330 1.00 86.00 72 PHE A N 1
ATOM 589 C CA . PHE A 1 72 ? -2.331 -11.302 1.644 1.00 86.00 72 PHE A CA 1
ATOM 590 C C . PHE A 1 72 ? -3.344 -11.079 2.765 1.00 86.00 72 PHE A C 1
ATOM 592 O O . PHE A 1 72 ? -4.228 -10.231 2.640 1.00 86.00 72 PHE A O 1
ATOM 599 N N . LYS A 1 73 ? -3.202 -11.829 3.863 1.00 84.12 73 LYS A N 1
ATOM 600 C CA . LYS A 1 73 ? -4.142 -11.765 4.990 1.00 84.12 73 LYS A CA 1
ATOM 601 C C . LYS A 1 73 ? -3.659 -10.887 6.128 1.00 84.12 73 LYS A C 1
ATOM 603 O O . LYS A 1 73 ? -4.467 -10.510 6.963 1.00 84.12 73 LYS A O 1
ATOM 608 N N . THR A 1 74 ? -2.359 -10.608 6.174 1.00 88.75 74 THR A N 1
ATOM 609 C CA . THR A 1 74 ? -1.745 -9.815 7.238 1.00 88.75 74 THR A CA 1
ATOM 610 C C . THR A 1 74 ? -0.702 -8.858 6.675 1.00 88.75 74 THR A C 1
ATOM 612 O O . THR A 1 74 ? -0.062 -9.124 5.651 1.00 88.75 74 THR A O 1
ATOM 615 N N . GLY A 1 75 ? -0.476 -7.755 7.389 1.00 87.25 75 GLY A N 1
ATOM 616 C CA . GLY A 1 75 ? 0.594 -6.808 7.073 1.00 87.25 75 GLY A CA 1
ATOM 617 C C . GLY A 1 75 ? 1.987 -7.436 7.091 1.00 87.25 75 GLY A C 1
ATOM 618 O O . GLY A 1 75 ? 2.839 -7.068 6.287 1.00 87.25 75 GLY A O 1
ATOM 619 N N . LEU A 1 76 ? 2.212 -8.422 7.964 1.00 88.31 76 LEU A N 1
ATOM 620 C CA . LEU A 1 76 ? 3.493 -9.122 8.077 1.00 88.31 76 LEU A CA 1
ATOM 621 C C . LEU A 1 76 ? 3.819 -9.938 6.824 1.00 88.31 76 LEU A C 1
ATOM 623 O O . LEU A 1 76 ? 4.945 -9.868 6.337 1.00 88.31 76 LEU A O 1
ATOM 627 N N . GLU A 1 77 ? 2.843 -10.664 6.272 1.00 90.00 77 GLU A N 1
ATOM 628 C CA . GLU A 1 77 ? 3.028 -11.402 5.015 1.00 90.00 77 GLU A CA 1
ATOM 629 C C . GLU A 1 77 ? 3.352 -10.458 3.851 1.00 90.00 77 GLU A C 1
ATOM 631 O O . GLU A 1 77 ? 4.204 -10.767 3.015 1.00 90.00 77 GLU A O 1
ATOM 636 N N . LEU A 1 78 ? 2.693 -9.295 3.805 1.00 89.38 78 LEU A N 1
ATOM 637 C CA . LEU A 1 78 ? 2.939 -8.284 2.782 1.00 89.38 78 LEU A CA 1
ATOM 638 C C . LEU A 1 78 ? 4.344 -7.677 2.928 1.00 89.38 78 LEU A C 1
ATOM 640 O O . LEU A 1 78 ? 5.076 -7.580 1.945 1.00 89.38 78 LEU A O 1
ATOM 644 N N . LEU A 1 79 ? 4.743 -7.313 4.148 1.00 90.12 79 LEU A N 1
ATOM 645 C CA . LEU A 1 79 ? 6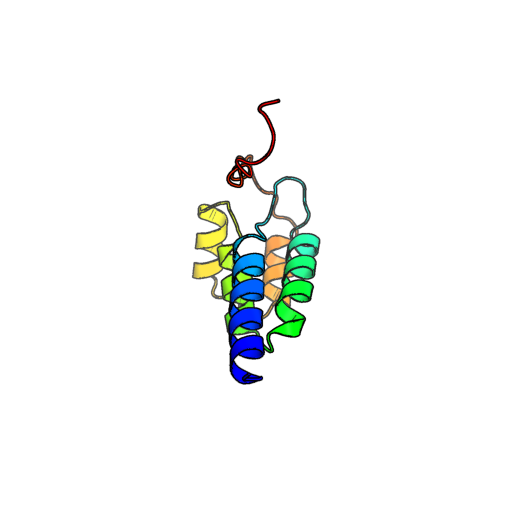.073 -6.781 4.449 1.00 90.12 79 LEU A CA 1
ATOM 646 C C . LEU A 1 79 ? 7.183 -7.771 4.091 1.00 90.12 79 LEU A C 1
ATOM 648 O O . LEU A 1 79 ? 8.174 -7.372 3.485 1.00 90.12 79 LEU A O 1
ATOM 652 N N . ASP A 1 80 ? 7.017 -9.049 4.433 1.00 89.12 80 ASP A N 1
ATOM 653 C CA . ASP A 1 80 ? 8.003 -10.084 4.120 1.00 89.12 80 ASP A CA 1
ATOM 654 C C . ASP A 1 80 ? 8.111 -10.314 2.605 1.00 89.12 80 ASP A C 1
ATOM 656 O O . ASP A 1 80 ? 9.209 -10.322 2.045 1.00 89.12 80 ASP A O 1
ATOM 660 N N . ALA A 1 81 ? 6.971 -10.378 1.907 1.00 88.38 81 ALA A N 1
ATOM 661 C CA . ALA A 1 81 ? 6.933 -10.565 0.460 1.00 88.38 81 ALA A CA 1
ATOM 662 C C . ALA A 1 81 ? 7.579 -9.412 -0.326 1.00 88.38 81 ALA A C 1
ATOM 664 O O . ALA A 1 81 ? 8.177 -9.654 -1.375 1.00 88.38 81 ALA A O 1
ATOM 665 N N . PHE A 1 82 ? 7.460 -8.177 0.164 1.00 88.12 82 PHE A N 1
ATOM 666 C CA . PHE A 1 82 ? 8.003 -6.981 -0.485 1.00 88.12 82 PHE A CA 1
ATOM 667 C C . PHE A 1 82 ? 9.369 -6.545 0.058 1.00 88.12 82 PHE A C 1
ATOM 669 O O . PHE A 1 82 ? 9.951 -5.591 -0.454 1.00 88.12 82 PHE A O 1
ATOM 676 N N . ARG A 1 83 ? 9.927 -7.261 1.042 1.00 85.75 83 ARG A N 1
ATOM 677 C CA . ARG A 1 83 ? 11.189 -6.910 1.708 1.00 85.75 83 ARG A CA 1
ATOM 678 C C . ARG A 1 83 ? 12.366 -6.734 0.749 1.00 85.75 83 ARG A C 1
ATOM 680 O O . ARG A 1 83 ? 13.177 -5.840 0.946 1.00 85.75 83 ARG A O 1
ATOM 687 N N . ASN A 1 84 ? 12.456 -7.596 -0.263 1.00 82.56 84 ASN A N 1
ATOM 688 C CA . ASN A 1 84 ? 13.542 -7.599 -1.250 1.00 82.56 84 ASN A CA 1
ATOM 689 C C . ASN A 1 84 ? 13.090 -7.073 -2.624 1.00 82.56 84 ASN A C 1
ATOM 691 O O . ASN A 1 84 ? 13.763 -7.305 -3.626 1.00 82.56 84 ASN A O 1
ATOM 695 N N . VAL A 1 85 ? 11.918 -6.434 -2.695 1.00 82.94 85 VAL A N 1
ATOM 696 C CA . VAL A 1 85 ? 11.376 -5.898 -3.944 1.00 82.94 85 VAL A CA 1
ATOM 697 C C . VAL A 1 85 ? 11.801 -4.443 -4.076 1.00 82.94 85 VAL A C 1
ATOM 699 O O . VAL A 1 85 ? 11.512 -3.621 -3.211 1.00 82.94 85 VAL A O 1
ATOM 702 N N . GLU A 1 86 ? 12.439 -4.111 -5.193 1.00 75.75 86 GLU A N 1
ATOM 703 C CA . GLU A 1 86 ? 12.777 -2.735 -5.545 1.00 75.75 86 GLU A CA 1
ATOM 704 C C . GLU A 1 86 ? 11.879 -2.252 -6.684 1.00 75.75 86 GLU A C 1
ATOM 706 O O . GLU A 1 86 ? 11.699 -2.936 -7.695 1.00 75.75 86 GLU A O 1
ATOM 711 N N . LEU A 1 87 ? 11.318 -1.049 -6.543 1.00 71.25 87 LEU A N 1
ATOM 712 C CA . LEU A 1 87 ? 10.579 -0.423 -7.634 1.00 71.25 87 LEU A CA 1
ATOM 713 C C . LEU A 1 87 ? 11.528 -0.093 -8.796 1.00 71.25 87 LEU A C 1
ATOM 715 O O . LEU A 1 87 ? 12.504 0.650 -8.641 1.00 71.25 87 LEU A O 1
ATOM 719 N N . GLY A 1 88 ? 11.179 -0.577 -9.993 1.00 63.84 88 GLY A N 1
ATOM 720 C CA . GLY A 1 88 ? 11.701 -0.033 -11.246 1.00 63.84 88 GLY A CA 1
ATOM 721 C C . GLY A 1 88 ? 11.414 1.473 -11.351 1.00 63.84 88 GLY A C 1
ATOM 722 O O . GLY A 1 88 ? 10.647 2.036 -10.571 1.00 63.84 88 GLY A O 1
ATOM 723 N N . TYR A 1 89 ? 12.046 2.185 -12.288 1.00 53.22 89 TYR A N 1
ATOM 724 C CA . TYR A 1 89 ? 11.744 3.612 -12.463 1.00 53.22 89 TYR A CA 1
ATOM 725 C C . TYR A 1 89 ? 10.263 3.826 -12.808 1.00 53.22 89 TYR A C 1
ATOM 727 O O . TYR A 1 89 ? 9.831 3.491 -13.907 1.00 53.22 89 TYR A O 1
ATOM 735 N N . VAL A 1 90 ? 9.518 4.436 -11.881 1.00 54.41 90 VAL A N 1
ATOM 736 C CA . VAL A 1 90 ? 8.171 4.960 -12.120 1.00 54.41 90 VAL A CA 1
ATOM 737 C C . VAL A 1 90 ? 8.205 6.472 -11.863 1.00 54.41 90 VAL A C 1
ATOM 739 O O . VAL A 1 90 ? 8.591 6.886 -10.764 1.00 54.41 90 VAL A O 1
ATOM 742 N N . PRO A 1 91 ? 7.858 7.326 -12.846 1.00 50.03 91 PRO A N 1
ATOM 743 C CA . PRO A 1 91 ? 7.821 8.770 -12.647 1.00 50.03 91 PRO A CA 1
ATOM 744 C C . PRO A 1 91 ? 6.863 9.117 -11.504 1.00 50.03 91 PRO A C 1
ATOM 746 O O . PRO A 1 91 ? 5.711 8.685 -11.500 1.00 50.03 91 PRO A O 1
ATOM 749 N N . LYS A 1 92 ? 7.326 9.903 -10.526 1.00 49.88 92 LYS A N 1
ATOM 750 C CA . LYS A 1 92 ? 6.473 10.397 -9.437 1.00 49.88 92 LYS A CA 1
ATOM 751 C C . LYS A 1 92 ? 5.303 11.179 -10.060 1.00 49.88 92 LYS A C 1
ATOM 753 O O . LYS A 1 92 ? 5.574 12.040 -10.905 1.00 49.88 92 LYS A O 1
ATOM 758 N N . PRO A 1 93 ? 4.033 10.912 -9.693 1.00 50.88 93 PRO A N 1
ATOM 759 C CA . PRO A 1 93 ? 2.922 11.714 -10.182 1.00 50.88 93 PRO A CA 1
ATOM 760 C C . PRO A 1 93 ? 3.199 13.169 -9.819 1.00 50.88 93 PRO A C 1
ATOM 762 O O . PRO A 1 93 ? 3.459 13.479 -8.653 1.00 50.88 93 PRO A O 1
ATOM 765 N N . LYS A 1 94 ? 3.198 14.058 -10.815 1.00 56.12 94 LYS A N 1
ATOM 766 C CA . LYS A 1 94 ? 3.244 15.493 -10.550 1.00 56.12 94 LYS A CA 1
ATOM 767 C C . LYS A 1 94 ? 1.944 15.821 -9.825 1.00 56.12 94 LYS A C 1
ATOM 769 O O . LYS A 1 94 ? 0.883 15.819 -10.447 1.00 56.12 94 LYS A O 1
ATOM 774 N N . LEU A 1 95 ? 2.021 16.027 -8.509 1.00 54.22 95 LEU A N 1
ATOM 775 C CA . LEU A 1 95 ? 0.937 16.668 -7.771 1.00 54.22 95 LEU A CA 1
ATOM 776 C C . LEU A 1 95 ? 0.593 17.954 -8.533 1.00 54.22 95 LEU A C 1
ATOM 778 O O . LEU A 1 95 ? 1.529 18.616 -8.992 1.00 54.22 95 LEU A O 1
ATOM 782 N N . PRO A 1 96 ? -0.696 18.277 -8.740 1.00 53.19 96 PRO A N 1
ATOM 783 C CA . PRO A 1 96 ? -1.060 19.526 -9.381 1.00 53.19 96 PRO A CA 1
ATOM 784 C C . PRO A 1 96 ? -0.415 20.647 -8.573 1.00 53.19 96 PRO A C 1
ATOM 786 O O . PRO A 1 96 ? -0.762 20.866 -7.415 1.00 53.19 96 PRO A O 1
ATOM 789 N N . GLU A 1 97 ? 0.598 21.262 -9.178 1.00 59.75 97 GLU A N 1
ATOM 790 C CA . GLU A 1 97 ? 1.300 22.416 -8.650 1.00 59.75 97 GLU A CA 1
ATOM 791 C C . GLU A 1 97 ? 0.232 23.449 -8.296 1.00 59.75 97 GLU A C 1
ATOM 793 O O . GLU A 1 97 ? -0.606 23.800 -9.135 1.00 59.75 97 GLU A O 1
ATOM 798 N N . ASP A 1 98 ? 0.187 23.822 -7.017 1.00 52.88 98 ASP A N 1
ATOM 799 C CA . ASP A 1 98 ? -0.734 24.820 -6.494 1.00 52.88 98 ASP A CA 1
ATOM 800 C C . ASP A 1 98 ? -0.564 26.068 -7.369 1.00 52.88 98 ASP A C 1
ATOM 802 O O . 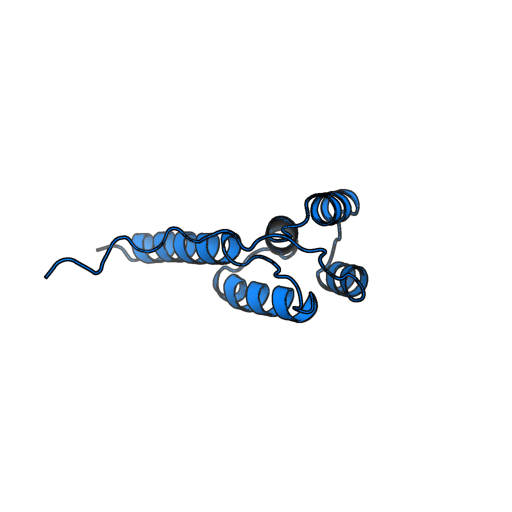ASP A 1 98 ? 0.493 26.700 -7.363 1.00 52.88 98 ASP A O 1
ATOM 806 N N . ARG A 1 99 ? -1.563 26.383 -8.207 1.00 54.09 99 ARG A N 1
ATOM 807 C CA . ARG A 1 99 ? -1.559 27.547 -9.113 1.00 54.09 99 ARG A CA 1
ATOM 808 C C . ARG A 1 99 ? -1.722 28.848 -8.321 1.00 54.09 99 ARG A C 1
ATOM 810 O O . ARG A 1 99 ? -2.629 29.639 -8.581 1.00 54.09 99 ARG A O 1
ATOM 817 N N . ARG A 1 100 ? -0.887 29.059 -7.309 1.00 55.75 100 ARG A N 1
ATOM 818 C CA . ARG A 1 100 ? -0.918 30.223 -6.434 1.00 55.75 100 ARG A CA 1
ATOM 819 C C . ARG A 1 100 ? 0.485 30.588 -5.969 1.00 55.75 100 ARG A C 1
ATOM 821 O O . ARG A 1 100 ? 0.854 30.359 -4.828 1.00 55.75 100 ARG A O 1
ATOM 828 N N . ALA A 1 101 ? 1.233 31.222 -6.860 1.00 53.72 101 ALA A N 1
ATOM 829 C CA . ALA A 1 101 ? 2.048 32.388 -6.527 1.00 53.72 101 ALA A CA 1
ATOM 830 C C . ALA A 1 101 ? 2.739 32.886 -7.795 1.00 53.72 101 ALA A C 1
ATOM 832 O O . ALA A 1 101 ? 3.568 32.184 -8.364 1.00 53.72 101 ALA A O 1
ATOM 833 N N . GLY A 1 102 ? 2.406 34.108 -8.196 1.00 47.81 102 GLY A N 1
ATOM 834 C CA . GLY A 1 102 ? 3.089 34.817 -9.268 1.00 47.81 102 GLY A CA 1
ATOM 835 C C . GLY A 1 102 ? 2.097 35.410 -10.246 1.00 47.81 102 GLY A C 1
ATOM 836 O O . GLY A 1 102 ? 1.745 34.766 -11.220 1.00 47.81 102 GLY A O 1
ATOM 837 N N . ASP A 1 103 ? 1.603 36.603 -9.941 1.00 51.91 103 ASP A N 1
ATOM 838 C CA . ASP A 1 103 ? 2.076 37.759 -10.695 1.00 51.91 103 ASP A CA 1
ATOM 839 C C . ASP A 1 103 ? 1.951 38.998 -9.798 1.00 51.91 103 ASP A C 1
ATOM 841 O O . ASP A 1 103 ? 0.932 39.213 -9.136 1.00 51.91 103 ASP A O 1
ATOM 845 N N . TYR A 1 104 ? 3.085 39.687 -9.686 1.00 53.78 104 TYR A N 1
ATOM 846 C CA . TYR A 1 104 ? 3.290 40.976 -9.027 1.00 53.78 104 TYR A CA 1
ATOM 847 C C . TYR A 1 104 ? 2.695 42.106 -9.871 1.00 53.78 104 TYR A C 1
ATOM 849 O O . TYR A 1 104 ? 2.734 41.981 -11.116 1.00 53.78 104 TYR A O 1
#

Foldseek 3Di:
DDPVVVVVVLLVVLVVVLQLLADDFPDFLVVSLVVSCVSCVVVPDDQLRSVLSSLNSYPPPVSSVVSVVVSDDGPVVVNVVRRPPGDDDDDRPPDPDPPDDDDD

Secondary structure (DSSP, 8-state):
--HHHHHHHHHHHHHHHHHH----TTS-HHHHHHHHHHHHGGGT--HHHHHHHHHHT---HHHHHHHHHHT--SHHHHHHHHTT------PPP-----------

pLDDT: mean 76.66, std 14.39, range [44.09, 91.06]

Sequence (104 aa):
MSAMLRHLLLGVKVRQKLQNCVWIKGEEFSKYYNEKWQLADNLALAEDEFLEYVIDGIHDVNLRNLAKSRSFKTGLELLDAFRNVELGYVPKPKLPEDRRAGDY

Nearest PDB structures (foldseek):
  7lga-assembly1_B  TM=7.676E-01  e=7.124E-01  Homo sapiens
  7lga-assembly2_D  TM=7.603E-01  e=1.934E+00  Homo sapiens
  5na2-assembly1_B  TM=6.500E-01  e=9.442E+00  Feline immunodeficiency virus (isolate Petaluma)

Mean predicted aligned error: 10.53 Å

Organism: Drosophila sechellia (NCBI:txid7238)

Solvent-accessible surface area (backbone atoms only — not comparable to full-atom values): 6536 Å² total; per-residue (Å²): 136,63,70,66,60,54,55,54,52,50,54,53,54,44,54,52,51,48,64,69,52,51,58,54,66,92,55,59,55,66,58,47,51,48,58,49,46,66,59,43,66,83,64,78,64,53,71,68,62,48,49,52,50,57,44,68,15,38,71,53,63,66,62,27,51,51,50,62,72,64,61,67,88,46,73,66,61,47,47,62,73,36,66,87,58,76,65,66,99,66,82,77,80,80,68,83,72,76,94,74,84,86,83,134